Protein AF-E9JAJ7-F1 (afdb_monomer)

Organism: Solenopsis invicta (NCBI:txid13686)

Secondary structure (DSSP, 8-state):
-PPPSEEEEEE---TTS--EEEEE-GGGEEE-SSS-EEEE-PPSSPPHHHHHHHHHHHHTTPPPPTTSPEEEEEEEEEESSHHHHHHHHHHHHHSS-B-SS--HHHHHHHHHHHHHHHHHHHHTT-

Solvent-accessible surface area (backbone atoms only — not comparable to full-atom values): 7294 Å² total; per-residue (Å²): 132,84,78,54,60,31,28,30,31,33,37,72,70,46,101,80,75,57,72,47,66,49,76,42,49,61,84,37,53,44,47,69,86,75,91,43,40,26,29,48,44,84,62,80,86,74,49,74,70,53,51,53,47,50,52,49,35,62,74,68,68,52,74,61,61,83,91,35,53,76,40,53,35,44,65,42,28,55,16,77,43,70,69,55,37,54,56,34,48,61,45,42,74,81,34,90,58,40,44,97,61,87,44,74,70,55,43,54,51,49,39,52,49,50,55,49,50,40,47,49,60,54,60,74,75,10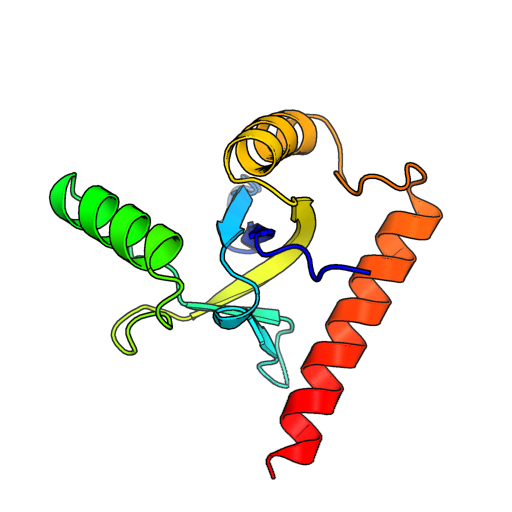6

Sequence (126 aa):
MGKAPYKLVEFAEESDGIKSIDVVPPNWIFYDGKAGLMTKFMPQPCNNKNLAYLHSLMQQKKPAPENWPNYTVEVRGEAKTYEEALKKVEILKNQKYAFSTDNETTAKAKVSALKKLYKMQRSEKK

Nearest PDB structures (foldseek):
  2e83-assembly1_B  TM=3.405E-01  e=1.297E+00  Nitratidesulfovibrio vulgaris str. 'Miyazaki F'
  1flm-assembly1_B  TM=3.381E-01  e=1.297E+00  Nitratidesulfovibrio vulgaris str. 'Miyazaki F'
  3a20-assembly1_B  TM=3.377E-01  e=2.033E+00  Nitratidesulfovibrio vulgaris str. 'Miyazaki F'
  1wlk-assembly2_D  TM=3.364E-01  e=1.906E+00  Nitratidesulfovibrio vulgaris str. 'Miyazaki F'
  1wli-assembly1_B  TM=3.045E-01  e=1.906E+00  Nitratidesulfovibrio vulgaris str. 'Miyazaki F'

Radius of gyration: 14.28 Å; Cα contacts (8 Å, |Δi|>4): 188; chains: 1; bounding box: 34×39×40 Å

pLDDT: mean 75.87, std 10.99, range [37.12, 88.12]

Foldseek 3Di:
DDDQQKFWKWFPDDPVPPIDIDIDGPLQWAAPLPLFIKGFDADPPDDPVVVVVVVVCSVVVHYHDPPGDITDIFGQEGHNDPVLNVVQSVVVVVDSHRYPPDDPVVSVVVRVVVRVVNVVVVVVVD

Mean predicted aligned error: 8.83 Å

Structure (mmCIF, N/CA/C/O backbone):
data_AF-E9JAJ7-F1
#
_entry.id   AF-E9JAJ7-F1
#
loop_
_atom_site.group_PDB
_atom_site.id
_atom_site.type_symbol
_atom_site.label_atom_id
_atom_site.label_alt_id
_atom_site.label_comp_id
_atom_site.label_asym_id
_atom_site.label_entity_id
_atom_site.label_seq_id
_atom_site.pdbx_PDB_ins_code
_atom_site.Cartn_x
_ato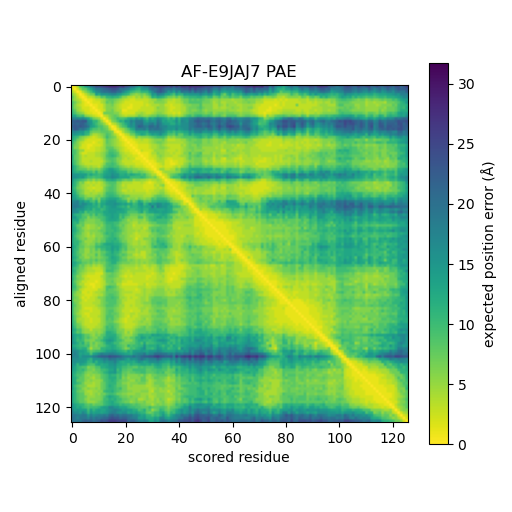m_site.Cartn_y
_atom_site.Cartn_z
_atom_site.occupancy
_atom_site.B_iso_or_equiv
_atom_site.auth_seq_id
_atom_site.auth_comp_id
_atom_site.auth_asym_id
_atom_site.auth_atom_id
_atom_site.pdbx_PDB_model_num
ATOM 1 N N . MET A 1 1 ? -17.837 -8.982 6.719 1.00 37.12 1 MET A N 1
ATOM 2 C CA . MET A 1 1 ? -17.133 -7.703 6.454 1.00 37.12 1 MET A CA 1
ATOM 3 C C . MET A 1 1 ? -16.274 -7.866 5.207 1.00 37.12 1 MET A C 1
ATOM 5 O O . MET A 1 1 ? -15.328 -8.641 5.236 1.00 37.12 1 MET A O 1
ATOM 9 N N . GLY A 1 2 ? -16.650 -7.237 4.088 1.00 47.44 2 GLY A N 1
ATOM 10 C CA . GLY A 1 2 ? -15.948 -7.403 2.808 1.00 47.44 2 GLY A CA 1
ATOM 11 C C . GLY A 1 2 ? -14.511 -6.885 2.877 1.00 47.44 2 GLY A C 1
ATOM 12 O O . GLY A 1 2 ? -14.290 -5.751 3.301 1.00 47.44 2 GLY A O 1
ATOM 13 N N . LYS A 1 3 ? -13.534 -7.716 2.491 1.00 57.53 3 LYS A N 1
ATOM 14 C CA . LYS A 1 3 ? -12.126 -7.308 2.385 1.00 57.53 3 LYS A CA 1
ATOM 15 C C . LYS A 1 3 ? -12.030 -6.143 1.394 1.00 57.53 3 LYS A C 1
ATOM 17 O O . LYS A 1 3 ? -12.501 -6.274 0.269 1.00 57.53 3 LYS A O 1
ATOM 22 N N . ALA A 1 4 ? -11.430 -5.025 1.803 1.00 67.81 4 ALA A N 1
ATOM 23 C CA . ALA A 1 4 ? -11.141 -3.907 0.908 1.00 67.81 4 ALA A CA 1
ATOM 24 C C . ALA A 1 4 ? -10.211 -4.391 -0.230 1.00 67.81 4 ALA A C 1
ATOM 26 O O . ALA A 1 4 ? -9.093 -4.828 0.071 1.00 67.81 4 ALA A O 1
ATOM 27 N N . PRO A 1 5 ? -10.654 -4.372 -1.505 1.00 78.75 5 PRO A N 1
ATOM 28 C CA . PRO A 1 5 ? -9.889 -4.903 -2.629 1.00 78.75 5 PRO A CA 1
ATOM 29 C C . PRO A 1 5 ? -8.741 -3.985 -3.065 1.00 78.75 5 PRO A C 1
ATOM 31 O O . PRO A 1 5 ? -7.928 -4.408 -3.882 1.00 78.75 5 PRO A O 1
ATOM 34 N N . TYR A 1 6 ? -8.636 -2.778 -2.499 1.00 84.00 6 TYR A N 1
ATOM 35 C CA . TYR A 1 6 ? -7.574 -1.821 -2.791 1.00 84.00 6 TYR A CA 1
ATOM 36 C C . TYR A 1 6 ? -6.858 -1.400 -1.507 1.00 84.00 6 TYR A C 1
ATOM 38 O O . TYR A 1 6 ? -7.486 -1.097 -0.485 1.00 84.00 6 TYR A O 1
ATOM 46 N N . LYS A 1 7 ? -5.529 -1.380 -1.556 1.00 86.81 7 LYS A N 1
ATOM 47 C CA . LYS A 1 7 ? -4.653 -0.931 -0.475 1.00 86.81 7 LYS A CA 1
ATOM 48 C C . LYS A 1 7 ? -3.829 0.242 -0.973 1.00 86.81 7 LYS A C 1
ATOM 50 O O . LYS A 1 7 ? -3.278 0.184 -2.064 1.00 86.81 7 LYS A O 1
ATOM 55 N N . LEU A 1 8 ? -3.771 1.294 -0.169 1.00 88.12 8 LEU A N 1
ATOM 56 C CA . LEU A 1 8 ? -2.919 2.440 -0.444 1.00 88.12 8 LEU A CA 1
ATOM 57 C C . LEU A 1 8 ? -1.568 2.170 0.187 1.00 88.12 8 LEU A C 1
ATOM 59 O O . LEU A 1 8 ? -1.494 1.939 1.399 1.00 88.12 8 LEU A O 1
ATOM 63 N N . VAL A 1 9 ? -0.534 2.162 -0.637 1.00 87.31 9 VAL A N 1
ATOM 64 C CA . VAL A 1 9 ? 0.825 1.827 -0.246 1.00 87.31 9 VAL A CA 1
ATOM 65 C C . VAL A 1 9 ? 1.745 3.005 -0.519 1.00 87.31 9 VAL A C 1
ATOM 67 O O . VAL A 1 9 ? 1.724 3.594 -1.593 1.00 87.31 9 VAL A O 1
ATOM 70 N N . GLU A 1 10 ? 2.526 3.364 0.488 1.00 85.81 10 GLU A N 1
ATOM 71 C CA . GLU A 1 10 ? 3.592 4.352 0.396 1.00 85.81 10 GLU A CA 1
ATOM 72 C C . GLU A 1 10 ? 4.898 3.622 0.106 1.00 85.81 10 GLU A C 1
ATOM 74 O O . GLU A 1 10 ? 5.271 2.709 0.843 1.00 85.81 10 GLU A O 1
ATOM 79 N N . PHE A 1 11 ? 5.566 4.006 -0.972 1.00 84.31 11 PHE A N 1
ATOM 80 C CA . PHE A 1 11 ? 6.852 3.472 -1.385 1.00 84.31 11 PHE A CA 1
ATOM 81 C C . PHE A 1 11 ? 7.953 4.123 -0.556 1.00 84.31 11 PHE A C 1
ATOM 83 O O . PHE A 1 11 ? 8.002 5.342 -0.409 1.00 84.31 11 PHE A O 1
ATOM 90 N N . ALA A 1 12 ? 8.817 3.287 0.019 1.00 73.38 12 ALA A N 1
ATOM 91 C CA . ALA A 1 12 ? 9.922 3.735 0.860 1.00 73.38 12 ALA A CA 1
ATOM 92 C C . ALA A 1 12 ? 11.116 4.273 0.046 1.00 73.38 12 ALA A C 1
ATOM 94 O O . ALA A 1 12 ? 12.028 4.854 0.629 1.00 73.38 12 ALA A O 1
ATOM 95 N N . GLU A 1 13 ? 11.122 4.077 -1.277 1.00 64.31 13 GLU A N 1
ATOM 96 C CA . GLU A 1 13 ? 12.116 4.659 -2.180 1.00 64.31 13 GLU A CA 1
ATOM 97 C C . GLU A 1 13 ? 11.724 6.096 -2.536 1.00 64.31 13 GLU A C 1
ATOM 99 O O . GLU A 1 13 ? 10.754 6.312 -3.254 1.00 64.31 13 GLU A O 1
ATOM 104 N N . GLU A 1 14 ? 12.464 7.064 -1.996 1.00 51.38 14 GLU A N 1
ATOM 105 C CA . GLU A 1 14 ? 13.362 7.914 -2.787 1.00 51.38 14 GLU A CA 1
ATOM 106 C C . GLU A 1 14 ? 14.253 8.751 -1.856 1.00 51.38 14 GLU A C 1
ATOM 108 O O . GLU A 1 14 ? 13.816 9.285 -0.832 1.00 51.38 14 GLU A O 1
ATOM 113 N N . SER A 1 15 ? 15.529 8.842 -2.229 1.00 51.06 15 SER A N 1
ATOM 114 C CA . SER A 1 15 ? 16.633 9.506 -1.524 1.00 51.06 15 SER A CA 1
ATOM 115 C C . SER A 1 15 ? 16.417 11.001 -1.230 1.00 51.06 15 SER A C 1
ATOM 117 O O . SER A 1 15 ? 17.202 11.583 -0.487 1.00 51.06 15 SER A O 1
ATOM 119 N N . ASP A 1 16 ? 15.338 11.596 -1.747 1.00 52.28 16 ASP A N 1
ATOM 120 C CA . ASP A 1 16 ? 14.982 13.014 -1.615 1.00 52.28 16 ASP A CA 1
ATOM 121 C C . ASP A 1 16 ? 13.750 13.274 -0.722 1.00 52.28 16 ASP A C 1
ATOM 123 O O . ASP A 1 16 ? 13.243 14.392 -0.643 1.00 52.28 16 ASP A O 1
ATOM 127 N N . GLY A 1 17 ? 13.234 12.254 -0.024 1.00 52.75 17 GLY A N 1
ATOM 128 C CA . GLY A 1 17 ? 12.111 12.423 0.908 1.00 52.75 17 GLY A CA 1
ATOM 129 C C . GLY A 1 17 ? 10.742 12.611 0.240 1.00 52.75 17 GLY A C 1
ATOM 130 O O . GLY A 1 17 ? 9.749 12.841 0.939 1.00 52.75 17 GLY A O 1
ATOM 131 N N . ILE A 1 18 ? 10.663 12.467 -1.087 1.00 54.97 18 ILE A N 1
ATOM 132 C CA . ILE A 1 18 ? 9.406 12.434 -1.837 1.00 54.97 18 ILE A CA 1
ATOM 133 C C . ILE A 1 18 ? 8.779 11.051 -1.654 1.00 54.97 18 ILE A C 1
ATOM 135 O O . ILE A 1 18 ? 9.198 10.056 -2.235 1.00 54.97 18 ILE A O 1
ATOM 139 N N . LYS A 1 19 ? 7.755 10.979 -0.806 1.00 68.31 19 LYS A N 1
ATOM 140 C CA . LYS A 1 19 ? 7.008 9.743 -0.562 1.00 68.31 19 LYS A CA 1
ATOM 141 C C . LYS A 1 19 ? 6.015 9.522 -1.694 1.00 68.31 19 LYS A C 1
ATOM 143 O O . LYS A 1 19 ? 5.019 10.238 -1.793 1.00 68.31 19 LYS A O 1
ATOM 148 N N . SER A 1 20 ? 6.267 8.521 -2.528 1.00 77.38 20 SER A N 1
ATOM 149 C CA . SER A 1 20 ? 5.321 8.115 -3.568 1.00 77.38 20 SER A CA 1
ATOM 150 C C . SER A 1 20 ? 4.231 7.232 -2.966 1.00 77.38 20 SER A C 1
ATOM 152 O O . SER A 1 20 ? 4.525 6.262 -2.272 1.00 77.38 20 SER A O 1
ATOM 154 N N . ILE A 1 21 ? 2.964 7.565 -3.208 1.00 83.31 21 ILE A N 1
ATOM 155 C CA . ILE A 1 21 ? 1.813 6.808 -2.704 1.00 83.31 21 ILE A CA 1
ATOM 156 C C . ILE A 1 21 ? 1.002 6.327 -3.893 1.00 83.31 21 ILE A C 1
ATOM 158 O O . ILE A 1 21 ? 0.557 7.136 -4.703 1.00 83.31 21 ILE A O 1
ATOM 162 N N . ASP A 1 22 ? 0.778 5.019 -3.958 1.00 85.19 22 ASP A N 1
ATOM 163 C CA . ASP A 1 22 ? 0.008 4.389 -5.026 1.00 85.19 22 ASP A CA 1
ATOM 164 C C . ASP A 1 22 ? -1.009 3.389 -4.463 1.00 85.19 22 ASP A C 1
ATOM 166 O O . ASP A 1 22 ? -1.045 3.077 -3.267 1.00 85.19 22 ASP A O 1
ATOM 170 N N . VAL A 1 23 ? -1.880 2.894 -5.333 1.00 85.75 23 VAL A N 1
ATOM 171 C CA . VAL A 1 23 ? -2.938 1.947 -5.007 1.00 85.75 23 VAL A CA 1
ATOM 172 C C . VAL A 1 23 ? -2.551 0.589 -5.562 1.00 85.75 23 VAL A C 1
ATOM 174 O O . VAL A 1 23 ? -2.364 0.436 -6.759 1.00 85.75 23 VAL A O 1
ATOM 177 N N . VAL A 1 24 ? -2.505 -0.437 -4.718 1.00 85.69 24 VAL A N 1
ATOM 178 C CA . VAL A 1 24 ? -2.261 -1.814 -5.160 1.00 85.69 24 VAL A CA 1
ATOM 179 C C . VAL A 1 24 ? -3.316 -2.775 -4.615 1.00 85.69 24 VAL A C 1
ATOM 181 O O . VAL A 1 24 ? -3.870 -2.566 -3.529 1.00 85.69 24 VAL A O 1
ATOM 184 N N . PRO A 1 25 ? -3.607 -3.868 -5.334 1.00 84.62 25 PRO A N 1
ATOM 185 C CA . PRO A 1 25 ? -4.379 -4.968 -4.781 1.00 84.62 25 PRO A CA 1
ATOM 186 C C . PRO A 1 25 ? -3.653 -5.597 -3.578 1.00 84.62 25 PRO A C 1
ATOM 188 O O . PRO A 1 25 ? -2.432 -5.755 -3.606 1.00 84.62 25 PRO A O 1
ATOM 191 N N . PRO A 1 26 ? -4.376 -6.063 -2.543 1.00 82.00 26 PRO A N 1
ATOM 192 C CA . PRO A 1 26 ? -3.764 -6.726 -1.389 1.00 82.00 26 PRO A CA 1
ATOM 193 C C . PRO A 1 26 ? -2.993 -7.996 -1.774 1.00 82.00 26 PRO A C 1
ATOM 195 O O . PRO A 1 26 ? -2.049 -8.365 -1.086 1.00 82.00 26 PRO A O 1
ATOM 198 N N . ASN A 1 27 ? -3.358 -8.639 -2.887 1.00 82.56 27 ASN A N 1
ATOM 199 C CA . ASN A 1 27 ? -2.691 -9.843 -3.386 1.00 82.56 27 ASN A CA 1
ATOM 200 C C . ASN A 1 27 ? -1.273 -9.581 -3.920 1.00 82.56 27 ASN A C 1
ATOM 202 O O . ASN A 1 27 ? -0.548 -10.536 -4.179 1.00 82.56 27 ASN A O 1
ATOM 206 N N . TRP A 1 28 ? -0.891 -8.321 -4.142 1.00 86.31 28 TRP A N 1
ATOM 207 C CA . TRP A 1 28 ? 0.448 -7.961 -4.620 1.00 86.31 28 TRP A CA 1
ATOM 208 C C . TRP A 1 28 ? 1.416 -7.684 -3.475 1.00 86.31 28 TRP A C 1
ATOM 210 O O . TRP A 1 28 ? 2.626 -7.708 -3.682 1.00 86.31 28 TRP A O 1
ATOM 220 N N . ILE A 1 29 ? 0.879 -7.454 -2.275 1.00 86.12 29 ILE A N 1
ATOM 221 C CA . ILE A 1 29 ? 1.648 -7.152 -1.076 1.00 86.12 29 ILE A CA 1
ATOM 222 C C . ILE A 1 29 ? 2.054 -8.463 -0.410 1.00 86.12 29 ILE A C 1
ATOM 224 O O . ILE A 1 29 ? 1.217 -9.308 -0.088 1.00 86.12 29 ILE A O 1
ATOM 228 N N . PHE A 1 30 ? 3.342 -8.609 -0.138 1.00 85.69 30 PHE A N 1
ATOM 229 C CA . PHE A 1 30 ? 3.898 -9.741 0.587 1.00 85.69 30 PHE A CA 1
ATOM 230 C C . PHE A 1 30 ? 4.944 -9.265 1.592 1.00 85.69 30 PHE A C 1
ATOM 232 O O . PHE A 1 30 ? 5.473 -8.164 1.505 1.00 85.69 30 PHE A O 1
ATOM 239 N N . TYR A 1 31 ? 5.224 -10.082 2.604 1.00 82.44 31 TYR A N 1
ATOM 240 C CA . TYR A 1 31 ? 6.232 -9.753 3.609 1.00 82.44 31 TYR A CA 1
ATOM 241 C C . TYR A 1 31 ? 7.576 -10.366 3.218 1.00 82.44 31 TYR A C 1
ATOM 243 O O . TYR A 1 31 ? 7.654 -11.583 3.056 1.00 82.44 31 TYR A O 1
ATOM 251 N N . ASP A 1 32 ? 8.641 -9.568 3.118 1.00 79.56 32 ASP A N 1
ATOM 252 C CA . ASP A 1 32 ? 9.970 -10.054 2.709 1.00 79.56 32 ASP A CA 1
ATOM 253 C C . ASP A 1 32 ? 10.795 -10.682 3.855 1.00 79.56 32 ASP A C 1
ATOM 255 O O . ASP A 1 32 ? 11.843 -11.289 3.656 1.00 79.56 32 ASP A O 1
ATOM 259 N N . GLY A 1 33 ? 10.286 -10.680 5.086 1.00 67.44 33 GLY A N 1
ATOM 260 C CA . GLY A 1 33 ? 10.976 -11.324 6.209 1.00 67.44 33 GLY A CA 1
ATOM 261 C C . GLY A 1 33 ? 11.984 -10.396 6.885 1.00 67.44 33 GLY A C 1
ATOM 262 O O . GLY A 1 33 ? 12.046 -10.390 8.113 1.00 67.44 33 GLY A O 1
ATOM 263 N N . LYS A 1 34 ? 12.700 -9.578 6.100 1.00 66.25 34 LYS A N 1
ATOM 264 C CA . LYS A 1 34 ? 13.727 -8.635 6.572 1.00 66.25 34 LYS A CA 1
ATOM 265 C C . LYS A 1 34 ? 13.268 -7.174 6.532 1.00 66.25 34 LYS A C 1
ATOM 267 O O . LYS A 1 34 ? 13.117 -6.567 7.587 1.00 66.25 34 LYS A O 1
ATOM 272 N N . ALA A 1 35 ? 13.022 -6.630 5.337 1.00 64.12 35 ALA A N 1
ATOM 273 C CA . ALA A 1 35 ? 12.799 -5.193 5.131 1.00 64.12 35 ALA A CA 1
ATOM 274 C C . ALA A 1 35 ? 11.402 -4.712 5.568 1.00 64.12 35 ALA A C 1
ATOM 276 O O . ALA A 1 35 ? 11.242 -3.601 6.069 1.00 64.12 35 ALA A O 1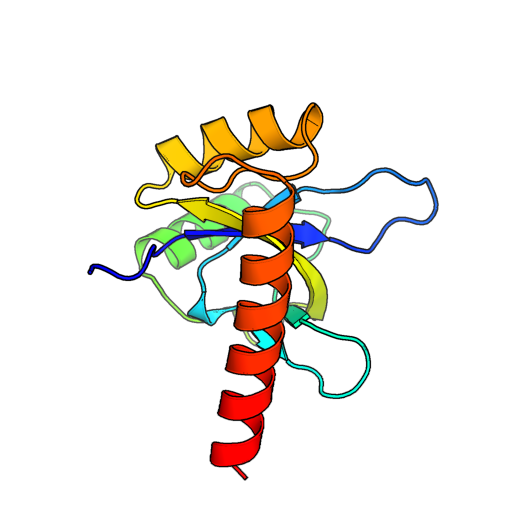
ATOM 277 N N . GLY A 1 36 ? 10.380 -5.562 5.444 1.00 80.12 36 GLY A N 1
ATOM 278 C CA . GLY A 1 36 ? 9.004 -5.201 5.771 1.00 80.12 36 GLY A CA 1
ATOM 279 C C . GLY A 1 36 ? 8.006 -5.768 4.772 1.00 80.12 36 GLY A C 1
ATOM 280 O O . GLY A 1 36 ? 8.161 -6.898 4.305 1.00 80.12 36 GLY A O 1
ATOM 281 N N . LEU A 1 37 ? 6.956 -4.991 4.496 1.00 85.19 37 LEU A N 1
ATOM 282 C CA . LEU A 1 37 ? 6.039 -5.281 3.401 1.00 85.19 37 LEU A CA 1
ATOM 283 C C . LEU A 1 37 ? 6.696 -4.832 2.098 1.00 85.19 37 LEU A C 1
ATOM 285 O O . LEU A 1 37 ? 7.296 -3.763 2.026 1.00 85.19 37 LEU A O 1
ATOM 289 N N . MET A 1 38 ? 6.585 -5.667 1.082 1.00 87.19 38 MET A N 1
ATOM 290 C CA . MET A 1 38 ? 7.020 -5.376 -0.267 1.00 87.19 38 MET A CA 1
ATOM 291 C C . MET A 1 38 ? 5.859 -5.607 -1.220 1.00 87.19 38 MET A C 1
ATOM 293 O O . MET A 1 38 ? 4.952 -6.394 -0.944 1.00 87.19 38 MET A O 1
ATOM 297 N N . THR A 1 39 ? 5.882 -4.914 -2.345 1.00 87.94 39 THR A N 1
ATOM 298 C CA . THR A 1 39 ? 4.950 -5.153 -3.440 1.00 87.94 39 THR A CA 1
ATOM 299 C C . THR A 1 39 ? 5.713 -5.153 -4.744 1.00 87.94 39 THR A C 1
ATOM 301 O O . THR A 1 39 ? 6.668 -4.397 -4.920 1.00 87.94 39 THR A O 1
ATOM 304 N N . LYS A 1 40 ? 5.271 -5.988 -5.678 1.00 86.75 40 LYS A N 1
ATOM 305 C CA . LYS A 1 40 ? 5.700 -5.857 -7.066 1.00 86.75 40 LYS A CA 1
ATOM 306 C C . LYS A 1 40 ? 4.958 -4.679 -7.666 1.00 86.75 40 LYS A C 1
ATOM 308 O O . LYS A 1 40 ? 3.727 -4.633 -7.600 1.00 86.75 40 LYS A O 1
ATOM 313 N N . PHE A 1 41 ? 5.701 -3.729 -8.209 1.00 83.00 41 PHE A N 1
ATOM 314 C CA . PHE A 1 41 ? 5.122 -2.581 -8.885 1.00 83.00 41 PHE A CA 1
ATOM 315 C C . PHE A 1 41 ? 5.828 -2.343 -10.204 1.00 83.00 41 PHE A C 1
ATOM 317 O O . PHE A 1 41 ? 6.926 -2.843 -10.444 1.00 83.00 41 PHE A O 1
ATOM 324 N N . MET A 1 42 ? 5.148 -1.636 -11.091 1.00 81.38 42 MET A N 1
ATOM 325 C CA . MET A 1 42 ? 5.642 -1.463 -12.434 1.00 81.38 42 MET A CA 1
ATOM 326 C C . MET A 1 42 ? 6.950 -0.642 -12.432 1.00 81.38 42 MET A C 1
ATOM 328 O O . MET A 1 42 ? 6.970 0.435 -11.836 1.00 81.38 42 MET A O 1
ATOM 332 N N . PRO A 1 43 ? 8.021 -1.109 -13.106 1.00 75.19 43 PRO A N 1
ATOM 333 C CA . PRO A 1 43 ? 9.267 -0.356 -13.184 1.00 75.19 43 PRO A CA 1
ATOM 334 C C . PRO A 1 43 ? 9.083 0.922 -14.008 1.00 75.19 43 PRO A C 1
ATOM 336 O O . PRO A 1 43 ? 8.457 0.899 -15.073 1.00 75.19 43 PRO A O 1
ATOM 339 N N . GLN A 1 44 ? 9.660 2.026 -13.539 1.00 67.50 44 GLN A N 1
ATOM 340 C CA . GLN A 1 44 ? 9.825 3.231 -14.353 1.00 67.50 44 GLN A CA 1
ATOM 341 C C . GLN A 1 44 ? 11.034 3.073 -15.297 1.00 67.50 44 GLN A C 1
ATOM 343 O O . GLN A 1 44 ? 11.991 2.391 -14.926 1.00 67.50 44 GLN A O 1
ATOM 348 N N . PRO A 1 45 ? 11.034 3.674 -16.504 1.00 65.69 45 PRO A N 1
ATOM 349 C CA . PRO A 1 45 ? 10.039 4.591 -17.066 1.00 65.69 45 PRO A CA 1
ATOM 350 C C . PRO A 1 45 ? 8.777 3.878 -17.568 1.00 65.69 45 PRO A C 1
ATOM 352 O O . PRO A 1 45 ? 8.820 2.880 -18.291 1.00 65.69 45 PRO A O 1
ATOM 355 N N . CYS A 1 46 ? 7.621 4.416 -17.183 1.00 62.72 46 CYS A N 1
ATOM 356 C CA . CYS A 1 46 ? 6.332 3.840 -17.522 1.00 62.72 46 CYS A CA 1
ATOM 357 C C . CYS A 1 46 ? 5.785 4.429 -18.830 1.00 62.72 46 CYS A C 1
ATOM 359 O O . CYS A 1 46 ? 5.491 5.617 -18.907 1.00 62.72 46 CYS A O 1
ATOM 361 N N . ASN A 1 47 ? 5.620 3.595 -19.861 1.00 74.06 47 ASN A N 1
ATOM 362 C CA . ASN A 1 47 ? 4.937 3.988 -21.097 1.00 74.06 47 ASN A CA 1
ATOM 363 C C . ASN A 1 47 ? 3.411 3.865 -20.945 1.00 74.06 47 ASN A C 1
ATOM 365 O O . ASN A 1 47 ? 2.930 2.967 -20.256 1.00 74.06 47 ASN A O 1
ATOM 369 N N . ASN A 1 48 ? 2.634 4.663 -21.689 1.00 75.50 48 ASN A N 1
ATOM 370 C CA . ASN A 1 48 ? 1.158 4.616 -21.680 1.00 75.50 48 ASN A CA 1
ATOM 371 C C . ASN A 1 48 ? 0.573 3.202 -21.882 1.00 75.50 48 ASN A C 1
ATOM 373 O O . ASN A 1 48 ? -0.454 2.856 -21.301 1.00 75.50 48 ASN A O 1
ATOM 377 N N . LYS A 1 49 ? 1.246 2.348 -22.669 1.00 76.94 49 LYS A N 1
ATOM 378 C CA . LYS A 1 49 ? 0.858 0.937 -22.859 1.00 76.94 49 LYS A CA 1
ATOM 379 C C . LYS A 1 49 ? 0.931 0.129 -21.563 1.00 76.94 49 LYS A C 1
ATOM 381 O O . LYS A 1 49 ? 0.082 -0.721 -21.308 1.00 76.94 49 LYS A O 1
ATOM 386 N N . ASN A 1 50 ? 1.935 0.403 -20.744 1.00 77.75 50 ASN A N 1
ATOM 387 C CA . ASN A 1 50 ? 2.151 -0.304 -19.499 1.00 77.75 50 ASN A CA 1
ATOM 388 C C . ASN A 1 50 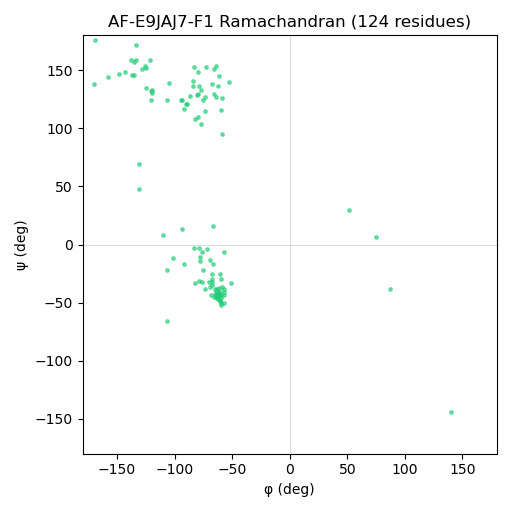? 1.206 0.206 -18.399 1.00 77.75 50 ASN A C 1
ATOM 390 O O . ASN A 1 50 ? 0.750 -0.603 -17.598 1.00 77.75 50 ASN A O 1
ATOM 394 N N . LEU A 1 51 ? 0.823 1.494 -18.415 1.00 78.06 51 LEU A N 1
ATOM 395 C CA . LEU A 1 51 ? -0.283 1.998 -17.586 1.00 78.06 51 LEU A CA 1
ATOM 396 C C . LEU A 1 51 ? -1.585 1.270 -17.917 1.00 78.06 51 LEU A C 1
ATOM 398 O O . LEU A 1 51 ? -2.236 0.739 -17.021 1.00 78.06 51 LEU A O 1
ATOM 402 N N . ALA A 1 52 ? -1.947 1.175 -19.200 1.00 81.81 52 ALA A N 1
ATOM 403 C CA . ALA A 1 52 ? -3.138 0.433 -19.614 1.00 81.81 52 ALA A CA 1
ATOM 404 C C . ALA A 1 52 ? -3.084 -1.037 -19.153 1.00 81.81 52 ALA A C 1
ATOM 406 O O . ALA A 1 52 ? -4.088 -1.593 -18.705 1.00 81.81 52 ALA A O 1
ATOM 407 N N . TYR A 1 53 ? -1.898 -1.653 -19.196 1.00 83.19 53 TYR A N 1
ATOM 408 C CA . TYR A 1 53 ? -1.679 -3.000 -18.675 1.00 83.19 53 TYR A CA 1
ATOM 409 C C . TYR A 1 53 ? -1.850 -3.080 -17.149 1.00 83.19 53 TYR A C 1
ATOM 411 O O . TYR A 1 53 ? -2.552 -3.967 -16.666 1.00 83.19 53 TYR A O 1
ATOM 419 N N . LEU A 1 54 ? -1.292 -2.131 -16.392 1.00 82.31 54 LEU A N 1
ATOM 420 C CA . LEU A 1 54 ? -1.461 -2.012 -14.941 1.00 82.31 54 LEU A CA 1
ATOM 421 C C . LEU A 1 54 ? -2.945 -1.888 -14.566 1.00 82.31 54 LEU A C 1
ATOM 423 O O . LEU A 1 54 ? -3.438 -2.664 -13.746 1.00 82.31 54 LEU A O 1
ATOM 427 N N . HIS A 1 55 ? -3.674 -0.977 -15.217 1.00 79.62 55 HIS A N 1
ATOM 428 C CA . HIS A 1 55 ? -5.112 -0.801 -15.012 1.00 79.62 55 HIS A CA 1
ATOM 429 C C . HIS A 1 55 ? -5.894 -2.081 -15.327 1.00 79.62 55 HIS A C 1
ATOM 431 O O . HIS A 1 55 ? -6.755 -2.480 -14.541 1.00 79.62 55 HIS A O 1
ATOM 437 N N . SER A 1 56 ? -5.564 -2.765 -16.426 1.00 83.38 56 SER A N 1
ATOM 438 C CA . SER A 1 56 ? -6.186 -4.044 -16.785 1.00 83.38 56 SER A CA 1
ATOM 439 C C . SER A 1 56 ? -5.929 -5.117 -15.722 1.00 83.38 56 SER A C 1
ATOM 441 O O . SER A 1 56 ? -6.860 -5.795 -15.291 1.00 83.38 56 SER A O 1
ATOM 443 N N . LEU A 1 57 ? -4.699 -5.231 -15.208 1.00 82.31 57 LEU A N 1
ATOM 444 C CA . LEU A 1 57 ? -4.368 -6.171 -14.133 1.00 82.31 57 LEU A CA 1
ATOM 445 C C . LEU A 1 57 ? -5.137 -5.872 -12.840 1.00 82.31 57 LEU A C 1
ATOM 447 O O . LEU A 1 57 ? -5.640 -6.801 -12.202 1.00 82.31 57 LEU A O 1
ATOM 451 N N . MET A 1 58 ? -5.264 -4.593 -12.472 1.00 77.75 58 MET A N 1
ATOM 452 C CA . MET A 1 58 ? -6.035 -4.155 -11.305 1.00 77.75 58 MET A CA 1
ATOM 453 C C . MET A 1 58 ? -7.524 -4.481 -11.447 1.00 77.75 58 MET A C 1
ATOM 455 O O . MET A 1 58 ? -8.129 -5.000 -10.507 1.00 77.75 58 MET A O 1
ATOM 459 N N . GLN A 1 59 ? -8.111 -4.223 -12.619 1.00 75.88 59 GLN A N 1
ATOM 460 C CA . GLN A 1 59 ? -9.508 -4.556 -12.918 1.00 75.88 59 GLN A CA 1
ATOM 461 C C . GLN A 1 59 ? -9.742 -6.072 -12.922 1.00 75.88 59 GLN A C 1
ATOM 463 O O . GLN A 1 59 ? -10.717 -6.551 -12.345 1.00 75.88 59 GLN A O 1
ATOM 468 N N . GLN A 1 60 ? -8.817 -6.838 -13.508 1.00 80.19 60 GLN A N 1
ATOM 469 C CA . GLN A 1 60 ? -8.879 -8.300 -13.571 1.00 80.19 60 GLN A CA 1
ATOM 470 C C . GLN A 1 60 ? -8.455 -8.988 -12.262 1.00 80.19 60 GLN A C 1
ATOM 472 O O . GLN A 1 60 ? -8.515 -10.214 -12.181 1.00 80.19 60 GLN A O 1
ATOM 477 N N . LYS A 1 61 ? -8.018 -8.234 -11.240 1.00 73.25 61 LYS A N 1
ATOM 478 C CA . LYS A 1 61 ? -7.496 -8.749 -9.956 1.00 73.25 61 LYS A CA 1
ATOM 479 C C . LYS A 1 61 ? -6.400 -9.809 -10.132 1.00 73.25 61 LYS A C 1
ATOM 481 O O . LYS A 1 61 ? -6.254 -10.709 -9.301 1.00 73.25 61 LYS A O 1
ATOM 486 N N . LYS A 1 62 ? -5.637 -9.714 -11.221 1.00 81.00 62 LYS A N 1
ATOM 487 C CA . LYS A 1 62 ? -4.553 -10.650 -11.526 1.00 81.00 62 LYS A CA 1
ATOM 488 C C . LYS A 1 62 ? -3.361 -10.405 -10.604 1.00 81.00 62 LYS A C 1
ATOM 490 O O . LYS A 1 62 ? -3.197 -9.282 -10.130 1.00 81.00 62 LYS A O 1
ATOM 495 N N . PRO A 1 63 ? -2.537 -11.426 -10.318 1.00 80.06 63 PRO A N 1
ATOM 496 C CA . PRO A 1 63 ? -1.296 -11.237 -9.576 1.00 80.06 63 PRO A CA 1
ATOM 497 C C . PRO A 1 63 ? -0.319 -10.346 -10.353 1.00 80.06 63 PRO A C 1
ATOM 499 O O . PRO A 1 63 ? -0.372 -10.275 -11.583 1.00 80.06 63 PRO A O 1
ATOM 502 N N . ALA A 1 64 ? 0.568 -9.671 -9.623 1.00 81.81 64 ALA A N 1
ATOM 503 C CA . ALA A 1 64 ? 1.614 -8.864 -10.229 1.00 81.81 64 ALA A CA 1
ATOM 504 C C . ALA A 1 64 ? 2.557 -9.756 -11.063 1.00 81.81 64 ALA A C 1
ATOM 506 O O . ALA A 1 64 ? 2.940 -10.831 -10.587 1.00 81.81 64 ALA A O 1
ATOM 507 N N . PRO A 1 65 ? 2.950 -9.326 -12.276 1.00 81.50 65 PRO A N 1
ATOM 508 C CA . PRO A 1 65 ? 3.939 -10.022 -13.090 1.00 81.50 65 PRO A CA 1
ATOM 509 C C . PRO A 1 65 ? 5.236 -10.283 -12.327 1.00 81.50 65 PRO A C 1
ATOM 511 O O . PRO A 1 65 ? 5.734 -9.414 -11.614 1.00 81.50 65 PRO A O 1
ATOM 514 N N . GLU A 1 66 ? 5.825 -11.465 -12.507 1.00 77.62 66 GLU A N 1
ATOM 515 C CA . GLU A 1 66 ? 7.067 -11.809 -11.808 1.00 77.62 66 GLU A CA 1
ATOM 516 C C . GLU A 1 66 ? 8.270 -10.978 -12.247 1.00 77.62 66 GLU A C 1
ATOM 518 O O . GLU A 1 66 ? 9.159 -10.750 -11.434 1.00 77.62 66 GLU A O 1
ATOM 523 N N . ASN A 1 67 ? 8.231 -10.465 -13.479 1.00 81.12 67 ASN A N 1
ATOM 524 C CA . ASN A 1 67 ? 9.247 -9.589 -14.060 1.00 81.12 67 ASN A CA 1
ATOM 525 C C . ASN A 1 67 ? 9.261 -8.170 -13.465 1.00 81.12 67 ASN A C 1
ATOM 527 O O . ASN A 1 67 ? 10.083 -7.352 -13.869 1.00 81.12 67 ASN A O 1
ATOM 531 N N . TRP A 1 68 ? 8.333 -7.835 -12.565 1.00 86.12 68 TRP A N 1
ATOM 532 C CA . TRP A 1 68 ? 8.321 -6.533 -11.905 1.00 86.12 68 TRP A CA 1
ATOM 533 C C . TRP A 1 68 ? 9.247 -6.504 -10.686 1.00 86.12 68 TRP A C 1
ATOM 535 O O . TRP A 1 68 ? 9.274 -7.476 -9.922 1.00 86.12 68 TRP A O 1
ATOM 545 N N . PRO A 1 69 ? 9.971 -5.392 -10.465 1.00 84.12 69 PRO A N 1
ATOM 546 C CA . PRO A 1 69 ? 10.799 -5.235 -9.284 1.00 84.12 69 PRO A CA 1
ATOM 547 C C . PRO A 1 69 ? 9.958 -5.169 -8.009 1.00 84.12 69 PRO A C 1
ATOM 549 O O . PRO A 1 69 ? 8.799 -4.742 -7.998 1.00 84.12 69 PRO A O 1
ATOM 552 N N . ASN A 1 70 ? 10.572 -5.628 -6.920 1.00 85.69 70 ASN A N 1
ATOM 553 C CA . ASN A 1 70 ? 9.979 -5.593 -5.594 1.00 85.69 70 ASN A CA 1
ATOM 554 C C . ASN A 1 70 ? 10.353 -4.275 -4.928 1.00 85.69 70 ASN A C 1
ATOM 556 O O . ASN A 1 70 ? 11.529 -4.017 -4.687 1.00 85.69 70 ASN A O 1
ATOM 560 N N . TYR A 1 71 ? 9.345 -3.499 -4.563 1.00 85.06 71 TYR A N 1
ATOM 561 C CA . TYR A 1 71 ? 9.516 -2.250 -3.844 1.00 85.06 71 TYR A CA 1
ATOM 562 C C . TYR A 1 71 ? 9.129 -2.424 -2.387 1.00 85.06 71 TYR A C 1
ATOM 564 O O . TYR A 1 71 ? 8.126 -3.074 -2.078 1.00 85.06 71 TYR A O 1
ATOM 572 N N . THR A 1 72 ? 9.904 -1.824 -1.487 1.00 86.38 72 THR A N 1
ATOM 573 C CA . THR A 1 72 ? 9.534 -1.763 -0.070 1.00 86.38 72 THR A CA 1
ATOM 574 C C . THR A 1 72 ? 8.415 -0.751 0.103 1.00 86.38 72 THR A C 1
ATOM 576 O O . THR A 1 72 ? 8.542 0.397 -0.321 1.00 86.38 72 THR A O 1
ATOM 579 N N . VAL A 1 73 ? 7.323 -1.178 0.732 1.00 86.81 73 VAL A N 1
ATOM 580 C CA . VAL A 1 73 ? 6.133 -0.348 0.896 1.00 86.81 73 VAL A CA 1
ATOM 581 C C . VAL A 1 73 ? 5.553 -0.415 2.302 1.00 86.81 73 VAL A C 1
ATOM 583 O O . VAL A 1 73 ? 5.700 -1.403 3.019 1.00 86.81 73 VAL A O 1
ATOM 586 N N . GLU A 1 74 ? 4.809 0.616 2.684 1.00 85.38 74 GLU A N 1
ATOM 587 C CA . GLU A 1 74 ? 3.974 0.628 3.882 1.00 85.38 74 GLU A CA 1
ATOM 588 C C . GLU A 1 74 ? 2.511 0.867 3.521 1.00 85.38 74 GLU A C 1
ATOM 590 O O . GLU A 1 74 ? 2.178 1.789 2.785 1.00 85.38 74 GLU A O 1
ATOM 595 N N . VAL A 1 75 ? 1.596 0.066 4.069 1.00 86.12 75 VAL A N 1
ATOM 596 C CA . VAL A 1 75 ? 0.162 0.300 3.856 1.00 86.12 75 VAL A CA 1
ATOM 597 C C . VAL A 1 75 ? -0.267 1.514 4.679 1.00 86.12 75 VAL A C 1
ATOM 599 O O . VAL A 1 75 ? -0.259 1.458 5.906 1.00 86.12 75 VAL A O 1
ATOM 602 N N . ARG A 1 76 ? -0.685 2.594 4.018 1.00 83.62 76 ARG A N 1
ATOM 603 C CA . ARG A 1 76 ? -1.175 3.835 4.646 1.00 83.62 76 ARG A CA 1
ATOM 604 C C . ARG A 1 76 ? -2.699 3.958 4.647 1.00 83.62 76 ARG A C 1
ATOM 606 O O . ARG A 1 76 ? -3.254 4.810 5.343 1.00 83.62 76 ARG A O 1
ATOM 613 N N . GLY A 1 77 ? -3.387 3.099 3.898 1.00 83.75 77 GLY A N 1
ATOM 614 C CA . GLY A 1 77 ? -4.841 3.116 3.809 1.00 83.75 77 GLY A CA 1
ATOM 615 C C . GLY A 1 77 ? -5.429 1.897 3.106 1.00 83.75 77 GLY A C 1
ATOM 616 O O . GLY A 1 77 ? -4.731 1.024 2.589 1.00 83.75 77 GLY A O 1
ATOM 617 N N . GLU A 1 78 ? -6.755 1.843 3.079 1.00 85.19 78 GLU A N 1
ATOM 618 C CA . GLU A 1 78 ? -7.519 0.837 2.343 1.00 85.19 78 GLU A CA 1
ATOM 619 C C . GLU A 1 78 ? -8.777 1.460 1.746 1.00 85.19 78 GLU A C 1
ATOM 621 O O . GLU A 1 78 ? -9.354 2.375 2.337 1.00 85.19 78 GLU A O 1
ATOM 626 N N . ALA A 1 79 ? -9.213 0.960 0.596 1.00 83.44 79 ALA A N 1
ATOM 627 C CA . ALA A 1 79 ? -10.379 1.467 -0.113 1.00 83.44 79 ALA A CA 1
ATOM 628 C C . ALA A 1 79 ? -11.239 0.321 -0.650 1.00 83.44 79 ALA A C 1
ATOM 630 O O . ALA A 1 79 ? -10.730 -0.746 -1.016 1.00 83.44 79 ALA A O 1
ATOM 631 N N . LYS A 1 80 ? -12.560 0.533 -0.671 1.00 81.69 80 LYS A N 1
ATOM 632 C CA . LYS A 1 80 ? -13.501 -0.450 -1.222 1.00 81.69 80 LYS A CA 1
ATOM 633 C C . LYS A 1 80 ? -13.595 -0.333 -2.741 1.00 81.69 80 LYS A C 1
ATOM 635 O O . LYS A 1 80 ? -13.731 -1.350 -3.415 1.00 81.69 80 LYS A O 1
ATOM 640 N 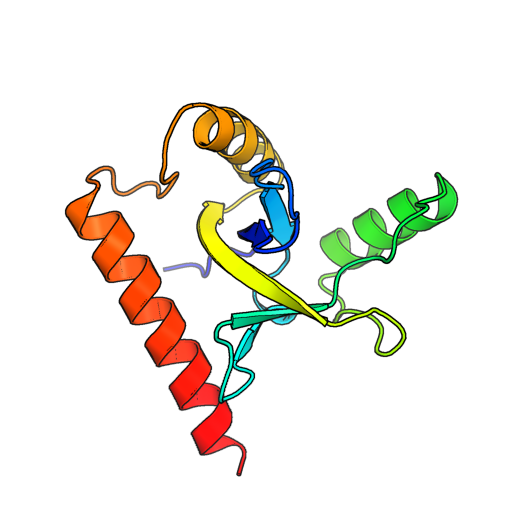N . THR A 1 81 ? -13.462 0.883 -3.260 1.00 81.31 81 THR A N 1
ATOM 641 C CA . THR A 1 81 ? -13.492 1.206 -4.689 1.00 81.31 81 THR A CA 1
ATOM 642 C C . THR A 1 81 ? -12.202 1.894 -5.138 1.00 81.31 81 THR A C 1
ATOM 644 O O . THR A 1 81 ? -11.469 2.456 -4.322 1.00 81.31 81 THR A O 1
ATOM 647 N N . TYR A 1 82 ? -11.914 1.844 -6.441 1.00 79.12 82 TYR A N 1
ATOM 648 C CA . TYR A 1 82 ? -10.755 2.532 -7.015 1.00 79.12 82 TYR A CA 1
ATOM 649 C C . TYR A 1 82 ? -10.883 4.059 -6.887 1.00 79.12 82 TYR A C 1
ATOM 651 O O . TYR A 1 82 ? -9.919 4.722 -6.526 1.00 79.12 82 TYR A O 1
ATOM 659 N N . GLU A 1 83 ? -12.088 4.610 -7.065 1.00 81.06 83 GLU A N 1
ATOM 660 C CA . GLU A 1 83 ? -12.357 6.042 -6.861 1.00 81.06 83 GLU A CA 1
ATOM 661 C C . GLU A 1 83 ? -12.104 6.490 -5.416 1.00 81.06 83 GLU A C 1
ATOM 663 O O . GLU A 1 83 ? -11.476 7.524 -5.188 1.00 81.06 83 GLU A O 1
ATOM 668 N N . GLU A 1 84 ? -12.536 5.705 -4.420 1.00 82.94 84 GLU A N 1
ATOM 669 C CA . GLU A 1 84 ? -12.174 5.969 -3.022 1.00 82.94 84 GLU A CA 1
ATOM 670 C C . GLU A 1 84 ? -10.664 5.903 -2.809 1.00 82.94 84 GLU A C 1
ATOM 672 O O . GLU A 1 84 ? -10.127 6.676 -2.019 1.00 82.94 84 GLU A O 1
ATOM 677 N N . ALA A 1 85 ? -9.975 4.979 -3.483 1.00 83.31 85 ALA A N 1
ATOM 678 C CA . ALA A 1 85 ? -8.532 4.860 -3.374 1.00 83.31 85 ALA A C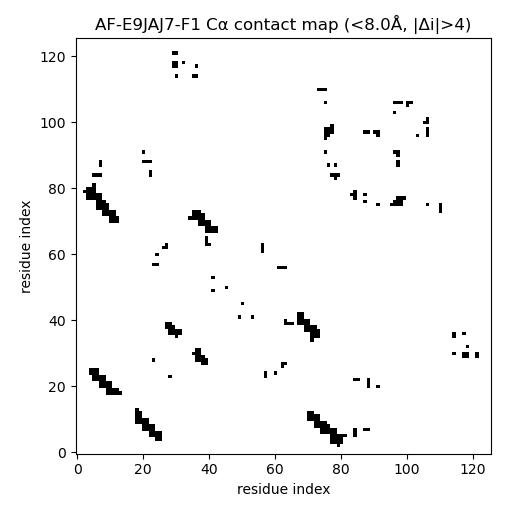A 1
ATOM 679 C C . ALA A 1 85 ? -7.844 6.125 -3.899 1.00 83.31 85 ALA A C 1
ATOM 681 O O . ALA A 1 85 ? -7.009 6.678 -3.196 1.00 83.31 85 ALA A O 1
ATOM 682 N N . LEU A 1 86 ? -8.255 6.641 -5.059 1.00 81.94 86 LEU A N 1
ATOM 683 C CA . LEU A 1 86 ? -7.711 7.880 -5.621 1.00 81.94 86 LEU A CA 1
ATOM 684 C C . LEU A 1 86 ? -7.928 9.082 -4.693 1.00 81.94 86 LEU A C 1
ATOM 686 O O . LEU A 1 86 ? -6.965 9.766 -4.352 1.00 81.94 86 LEU A O 1
ATOM 690 N N . LYS A 1 87 ? -9.152 9.273 -4.184 1.00 83.62 87 LYS A N 1
ATOM 691 C CA . LYS A 1 87 ? -9.441 10.338 -3.204 1.00 83.62 87 LYS A CA 1
ATOM 692 C C . LYS A 1 87 ? -8.559 10.219 -1.963 1.00 83.62 87 LYS A C 1
ATOM 694 O O . LYS A 1 87 ? -8.053 11.207 -1.441 1.00 83.62 87 LYS A O 1
ATOM 699 N N . LYS A 1 88 ? -8.348 8.993 -1.481 1.00 84.69 88 LYS A N 1
ATOM 700 C CA . LYS A 1 88 ? -7.490 8.729 -0.324 1.00 84.69 88 LYS A CA 1
ATOM 701 C C . LYS A 1 88 ? -6.009 8.953 -0.615 1.00 84.69 88 LYS A C 1
ATOM 703 O O . LYS A 1 88 ? -5.308 9.373 0.296 1.00 84.69 88 LYS A O 1
ATOM 708 N N . VAL A 1 89 ? -5.531 8.721 -1.839 1.00 83.50 89 VAL A N 1
ATOM 709 C CA . VAL A 1 89 ? -4.159 9.081 -2.239 1.00 83.50 89 VAL A CA 1
ATOM 710 C C . VAL A 1 89 ? -3.970 10.593 -2.132 1.00 83.50 89 VAL A C 1
ATOM 712 O O . VAL A 1 89 ? -2.971 11.038 -1.577 1.00 83.50 89 VAL A O 1
ATOM 715 N N . GLU A 1 90 ? -4.941 11.391 -2.582 1.00 81.12 90 GLU A N 1
ATOM 716 C CA . GLU A 1 90 ? -4.889 12.853 -2.439 1.00 81.12 90 GLU A CA 1
ATOM 717 C C . GLU A 1 90 ? -4.915 13.303 -0.974 1.00 81.12 90 GLU A C 1
ATOM 719 O O . GLU A 1 90 ? -4.152 14.187 -0.585 1.00 81.12 90 GLU A O 1
ATOM 724 N N . ILE A 1 91 ? -5.729 12.653 -0.136 1.00 82.06 91 ILE A N 1
ATOM 725 C CA . ILE A 1 91 ? -5.733 12.888 1.315 1.00 82.06 91 ILE A CA 1
ATOM 726 C C . ILE A 1 91 ? -4.365 12.550 1.913 1.00 82.06 91 ILE A C 1
ATOM 728 O O . ILE A 1 91 ? -3.844 13.330 2.705 1.00 82.06 91 ILE A O 1
ATOM 732 N N . LEU A 1 92 ? -3.747 11.439 1.503 1.00 78.44 92 LEU A N 1
ATOM 733 C CA . LEU A 1 92 ? -2.442 11.005 2.003 1.00 78.44 92 LEU A CA 1
ATOM 734 C C . LEU A 1 92 ? -1.278 11.927 1.606 1.00 78.44 92 LEU A C 1
ATOM 736 O O . LEU A 1 92 ? -0.223 11.875 2.232 1.00 78.44 92 LEU A O 1
ATOM 740 N N . LYS A 1 93 ? -1.458 12.804 0.610 1.00 73.25 93 LYS A N 1
ATOM 741 C CA . LYS A 1 93 ? -0.484 13.875 0.333 1.00 73.25 93 LYS A CA 1
ATOM 742 C C . LYS A 1 93 ? -0.439 14.912 1.459 1.00 73.25 93 LYS A C 1
ATOM 744 O O . LYS A 1 93 ? 0.607 15.502 1.695 1.00 73.25 93 LYS A O 1
ATOM 749 N N . ASN A 1 94 ? -1.562 15.120 2.150 1.00 73.06 94 ASN A N 1
ATOM 750 C CA . ASN A 1 94 ? -1.701 16.093 3.239 1.00 73.06 94 ASN A CA 1
ATOM 751 C C . ASN A 1 94 ? -1.770 15.440 4.634 1.00 73.06 94 ASN A C 1
ATOM 753 O O . ASN A 1 94 ? -1.497 16.094 5.637 1.00 73.06 94 ASN A O 1
ATOM 757 N N . GLN A 1 95 ? -2.141 14.160 4.721 1.00 72.69 95 GLN A N 1
ATOM 758 C CA . GLN A 1 95 ? -2.321 13.406 5.962 1.00 72.69 95 GLN A CA 1
ATOM 759 C C . GLN A 1 95 ? -1.473 12.136 5.979 1.00 72.69 95 GLN A C 1
ATOM 761 O O . GLN A 1 95 ? -1.223 11.507 4.962 1.00 72.69 95 GLN A O 1
ATOM 766 N N . LYS A 1 96 ? -1.082 11.682 7.171 1.00 70.25 96 LYS A N 1
ATOM 767 C CA . LYS A 1 96 ? -0.218 10.502 7.315 1.00 70.25 96 LYS A CA 1
ATOM 768 C C . LYS A 1 96 ? -0.938 9.164 7.085 1.00 70.25 96 LYS A C 1
ATOM 770 O O . LYS A 1 96 ? -0.277 8.165 6.813 1.00 70.25 96 LYS A O 1
ATOM 775 N N . TYR A 1 97 ? -2.266 9.117 7.225 1.00 71.94 97 TYR A N 1
ATOM 776 C CA . TYR A 1 97 ? -3.069 7.896 7.099 1.00 71.94 97 TYR A CA 1
ATOM 777 C C . TYR A 1 97 ? -4.463 8.200 6.538 1.00 71.94 97 TYR A C 1
ATOM 779 O O . TYR A 1 97 ? -5.034 9.229 6.867 1.00 71.94 97 TYR A O 1
ATOM 787 N N . ALA A 1 98 ? -5.034 7.276 5.757 1.00 71.94 98 ALA A N 1
ATOM 788 C CA . ALA A 1 98 ? -6.365 7.421 5.146 1.00 71.94 98 ALA A CA 1
ATOM 789 C C . ALA A 1 98 ? -7.245 6.178 5.377 1.00 71.94 98 ALA A C 1
ATOM 791 O O . ALA A 1 98 ? -7.852 5.59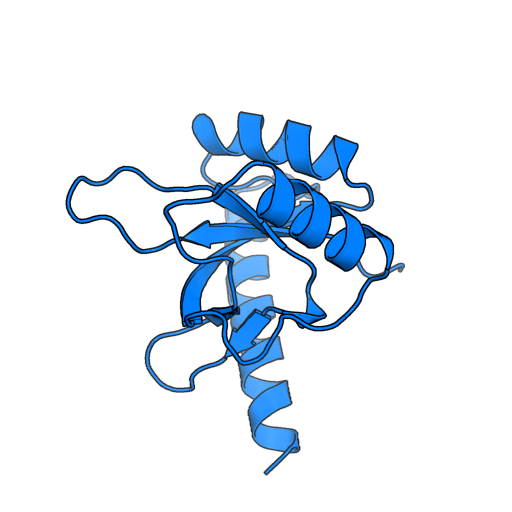9 4.463 1.00 71.94 98 ALA A O 1
ATOM 792 N N . PHE A 1 99 ? -7.295 5.702 6.621 1.00 67.75 99 PHE A N 1
ATOM 793 C CA . PHE A 1 99 ? -8.200 4.620 7.010 1.00 67.75 99 PHE A CA 1
ATOM 794 C C . PHE A 1 99 ? -9.580 5.191 7.333 1.00 67.75 99 PHE A C 1
ATOM 796 O O . PHE A 1 99 ? -9.663 6.144 8.087 1.00 67.75 99 PHE A O 1
ATOM 803 N N . SER A 1 100 ? -10.660 4.553 6.862 1.00 58.44 100 SER A N 1
ATOM 804 C CA . SER A 1 100 ? -12.056 4.979 7.124 1.00 58.44 100 SER A CA 1
ATOM 805 C C . SER A 1 100 ? -12.500 4.851 8.597 1.00 58.44 100 SER A C 1
ATOM 807 O O . SER A 1 100 ? -13.686 4.757 8.883 1.00 58.44 100 SER A O 1
ATOM 809 N N . THR A 1 101 ? -11.565 4.703 9.532 1.00 57.16 101 THR A N 1
ATOM 810 C CA . THR A 1 101 ? -11.811 4.574 10.974 1.00 57.16 101 THR A CA 1
ATOM 811 C C . THR A 1 101 ? -10.874 5.574 11.640 1.00 57.16 101 THR A C 1
ATOM 813 O O . THR A 1 101 ? -9.832 5.204 12.185 1.00 57.16 101 THR A O 1
ATOM 816 N N . ASP A 1 102 ? -11.198 6.846 11.423 1.00 51.72 102 ASP A N 1
ATOM 817 C CA . ASP A 1 102 ? -10.385 8.029 11.690 1.00 51.72 102 ASP A CA 1
ATOM 818 C C . ASP A 1 102 ? -9.989 8.165 13.164 1.00 51.72 102 ASP A C 1
ATOM 820 O O . ASP A 1 102 ? -10.724 8.693 13.992 1.00 51.72 102 ASP A O 1
ATOM 824 N N . ASN A 1 103 ? -8.794 7.668 13.478 1.00 61.59 103 ASN A N 1
ATOM 825 C CA . ASN A 1 103 ? -7.892 8.218 14.484 1.00 61.59 103 ASN A CA 1
ATOM 826 C C . ASN A 1 103 ? -6.463 7.735 14.148 1.00 61.59 103 ASN A C 1
ATOM 828 O O . ASN A 1 103 ? -6.263 6.613 13.671 1.00 61.59 103 ASN A O 1
ATOM 832 N N . GLU A 1 104 ? -5.444 8.563 14.380 1.00 66.19 104 GLU A N 1
ATOM 833 C CA . GLU A 1 104 ? -4.043 8.215 14.099 1.00 66.19 104 GLU A CA 1
ATOM 834 C C . GLU A 1 104 ? -3.611 6.956 14.874 1.00 66.19 104 GLU A C 1
ATOM 836 O O . GLU A 1 104 ? -2.901 6.086 14.357 1.00 66.19 104 GLU A O 1
ATOM 841 N N . THR A 1 105 ? -4.107 6.805 16.104 1.00 68.56 105 THR A N 1
ATOM 842 C CA . THR A 1 105 ? -3.830 5.646 16.959 1.00 68.56 105 THR A CA 1
ATOM 843 C C . THR A 1 105 ? -4.379 4.346 16.361 1.00 68.56 105 THR A C 1
ATOM 845 O O . THR A 1 105 ? -3.664 3.341 16.298 1.00 68.56 105 THR A O 1
ATOM 848 N N . THR A 1 106 ? -5.619 4.353 15.860 1.00 73.56 106 THR A N 1
ATOM 849 C CA . THR A 1 106 ? -6.230 3.191 15.193 1.00 73.56 106 THR A CA 1
ATOM 850 C C . THR A 1 106 ? -5.574 2.908 13.850 1.00 73.56 106 THR A C 1
ATOM 852 O O . THR A 1 106 ? -5.377 1.740 13.512 1.00 73.56 106 THR A O 1
ATOM 855 N N . ALA A 1 107 ? -5.170 3.938 13.104 1.00 73.00 107 ALA A N 1
ATOM 856 C CA . ALA A 1 107 ? -4.418 3.778 11.866 1.00 73.00 107 ALA A CA 1
ATOM 857 C C . ALA A 1 107 ? -3.095 3.039 12.107 1.00 73.00 107 ALA A C 1
ATOM 859 O O . ALA A 1 107 ? -2.842 2.002 11.494 1.00 73.00 107 ALA A O 1
ATOM 860 N N . LYS A 1 108 ? -2.287 3.497 13.071 1.00 74.7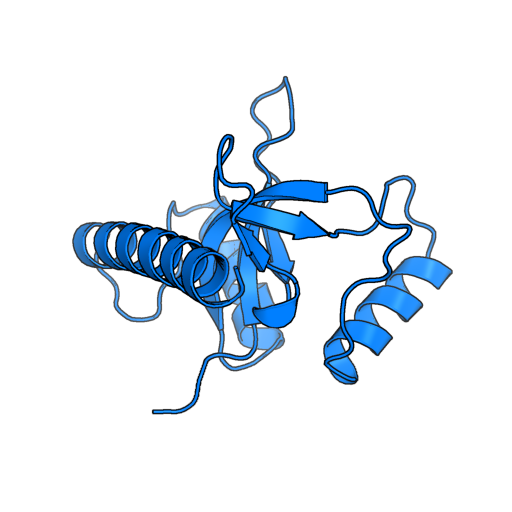5 108 LYS A N 1
ATOM 861 C CA . LYS A 1 108 ? -1.011 2.855 13.420 1.00 74.75 108 LYS A CA 1
ATOM 862 C C . LYS A 1 108 ? -1.204 1.409 13.886 1.00 74.75 108 LYS A C 1
ATOM 864 O O . LYS A 1 108 ? -0.448 0.520 13.483 1.00 74.75 108 LYS A O 1
ATOM 869 N N . ALA A 1 109 ? -2.239 1.153 14.689 1.00 79.06 109 ALA A N 1
ATOM 870 C CA . ALA A 1 109 ? -2.599 -0.197 15.111 1.00 79.06 109 ALA A CA 1
ATOM 871 C C . ALA A 1 109 ? -2.975 -1.093 13.917 1.00 79.06 109 ALA A C 1
ATOM 873 O O . ALA A 1 109 ? -2.502 -2.228 13.843 1.00 79.06 109 ALA A O 1
ATOM 874 N N . LYS A 1 110 ? -3.742 -0.581 12.943 1.00 79.50 110 LYS A N 1
ATOM 875 C CA . LYS A 1 110 ? -4.087 -1.305 11.709 1.00 79.50 110 LYS A CA 1
ATOM 876 C C . LYS A 1 110 ? -2.863 -1.624 10.861 1.00 79.50 110 LYS A C 1
ATOM 878 O O . LYS A 1 110 ? -2.740 -2.758 10.408 1.00 79.50 110 LYS A O 1
ATOM 883 N N . VAL A 1 111 ? -1.945 -0.675 10.671 1.00 80.19 111 VAL A N 1
ATOM 884 C CA . VAL A 1 111 ? -0.698 -0.922 9.925 1.00 80.19 111 VAL A CA 1
ATOM 885 C C . VAL A 1 111 ? 0.116 -2.028 10.595 1.00 80.19 111 VAL A C 1
ATOM 887 O O . VAL A 1 111 ? 0.542 -2.975 9.934 1.00 80.19 111 VAL A O 1
ATOM 890 N N . SER A 1 112 ? 0.268 -1.962 11.920 1.00 79.56 112 SER A N 1
ATOM 891 C CA . SER A 1 112 ? 0.963 -2.992 12.699 1.00 79.56 112 SER A CA 1
ATOM 892 C C . SER A 1 112 ? 0.276 -4.360 12.594 1.00 79.56 112 SER A C 1
ATOM 894 O O . SER A 1 112 ? 0.939 -5.371 12.348 1.00 79.56 112 SER A O 1
ATOM 896 N N . ALA A 1 113 ? -1.055 -4.403 12.706 1.00 82.25 113 ALA A N 1
ATOM 897 C CA . ALA A 1 113 ? -1.840 -5.625 12.558 1.00 82.25 113 ALA A CA 1
ATOM 898 C C . ALA A 1 113 ? -1.721 -6.222 11.148 1.00 82.25 113 ALA A C 1
ATOM 900 O O . ALA A 1 113 ? -1.512 -7.425 11.018 1.00 82.25 113 ALA A O 1
ATOM 901 N N . LEU A 1 114 ? -1.773 -5.399 10.095 1.00 80.31 114 LEU A N 1
ATOM 902 C CA . LEU A 1 114 ? -1.565 -5.837 8.712 1.00 80.31 114 LEU A CA 1
ATOM 903 C C .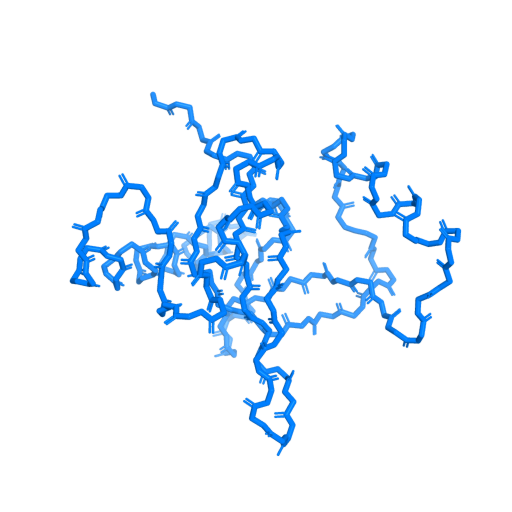 LEU A 1 114 ? -0.157 -6.398 8.520 1.00 80.31 114 LEU A C 1
ATOM 905 O O . LEU A 1 114 ? -0.005 -7.492 7.985 1.00 80.31 114 LEU A O 1
ATOM 909 N N . LYS A 1 115 ? 0.874 -5.701 9.008 1.00 80.50 115 LYS A N 1
ATOM 910 C CA . LYS A 1 115 ? 2.262 -6.177 8.934 1.00 80.50 115 LYS A CA 1
ATOM 911 C C . LYS A 1 115 ? 2.417 -7.541 9.612 1.00 80.50 115 LYS A C 1
ATOM 913 O O . LYS A 1 115 ? 3.031 -8.437 9.039 1.00 80.50 115 LYS A O 1
ATOM 918 N N . LYS A 1 116 ? 1.813 -7.727 10.793 1.00 81.31 116 LYS A N 1
ATOM 919 C CA . LYS A 1 116 ? 1.768 -9.026 11.484 1.00 81.31 116 LYS A CA 1
ATOM 920 C C . LYS A 1 116 ? 1.010 -10.082 10.678 1.00 81.31 116 LYS A C 1
ATOM 922 O O . LYS A 1 116 ? 1.515 -11.190 10.544 1.00 81.31 116 LYS A O 1
ATOM 927 N N . LEU A 1 117 ? -0.141 -9.739 10.100 1.00 82.38 117 LEU A N 1
ATOM 928 C CA . LEU A 1 117 ? -0.955 -10.648 9.289 1.00 82.38 117 LEU A CA 1
ATOM 929 C C . LEU A 1 117 ? -0.188 -11.166 8.064 1.00 82.38 117 LEU A C 1
ATOM 931 O O . LEU A 1 117 ? -0.162 -12.368 7.818 1.00 82.38 117 LEU A O 1
ATOM 935 N N . TYR A 1 118 ? 0.463 -10.282 7.305 1.00 79.38 118 TYR A N 1
ATOM 936 C CA . TYR A 1 118 ? 1.272 -10.684 6.148 1.00 79.38 118 TYR A CA 1
ATOM 937 C C . TYR A 1 118 ? 2.522 -11.470 6.561 1.00 79.38 118 TYR A C 1
ATOM 939 O O . TYR A 1 118 ? 2.912 -12.408 5.868 1.00 79.38 118 TYR A O 1
ATOM 947 N N . LYS A 1 119 ? 3.132 -11.134 7.707 1.00 78.62 119 LYS A N 1
ATOM 948 C CA . LYS A 1 119 ? 4.234 -11.917 8.278 1.00 78.62 119 LYS A CA 1
ATOM 949 C C . LYS A 1 119 ? 3.787 -13.342 8.627 1.00 78.62 119 LYS A C 1
ATOM 951 O O . LYS A 1 119 ? 4.505 -14.281 8.312 1.00 78.62 119 LYS A O 1
ATOM 956 N N . MET A 1 120 ? 2.610 -13.501 9.233 1.00 77.62 120 MET A N 1
ATOM 957 C CA . MET A 1 120 ? 2.063 -14.801 9.640 1.00 77.62 120 MET A CA 1
ATOM 958 C C . MET A 1 120 ? 1.681 -15.664 8.428 1.00 77.62 120 MET A C 1
ATOM 960 O O . MET A 1 120 ? 2.097 -16.815 8.356 1.00 77.62 120 MET A O 1
ATOM 964 N N . GLN A 1 121 ? 1.043 -15.070 7.410 1.00 70.81 121 GLN A N 1
ATOM 965 C CA . GLN A 1 121 ? 0.710 -15.754 6.150 1.00 70.81 121 GLN A CA 1
ATOM 966 C C . GLN A 1 121 ? 1.934 -16.301 5.398 1.00 70.81 121 GLN A C 1
ATOM 968 O O . GLN A 1 121 ? 1.817 -17.288 4.676 1.00 70.81 121 GLN A O 1
ATOM 973 N N . ARG A 1 122 ? 3.112 -15.674 5.534 1.00 68.19 122 ARG A N 1
ATOM 974 C CA . ARG A 1 122 ? 4.358 -16.218 4.970 1.00 68.19 122 ARG A CA 1
ATOM 975 C C . ARG A 1 122 ? 4.867 -17.423 5.763 1.00 68.19 122 ARG A C 1
ATOM 977 O O . ARG A 1 122 ? 5.389 -18.351 5.156 1.00 68.19 122 ARG A O 1
ATOM 984 N N . SER A 1 123 ? 4.741 -17.399 7.089 1.00 59.47 123 SER A N 1
ATOM 985 C CA . SER A 1 123 ? 5.192 -18.489 7.962 1.00 59.47 123 SER A CA 1
ATOM 986 C C . SER A 1 123 ? 4.373 -19.769 7.783 1.00 59.47 123 SER A C 1
ATOM 988 O O . SER A 1 123 ? 4.931 -20.846 7.916 1.00 59.47 123 SER A O 1
ATOM 990 N N . GLU A 1 124 ? 3.083 -19.656 7.456 1.00 53.91 124 GLU A N 1
ATOM 991 C CA . GLU A 1 124 ? 2.189 -20.808 7.237 1.00 53.91 124 GLU A CA 1
ATOM 992 C C . GLU A 1 124 ? 2.362 -21.484 5.868 1.00 53.91 124 GLU A C 1
ATOM 994 O O . GLU A 1 124 ? 1.881 -22.593 5.665 1.00 53.91 124 GLU A O 1
ATOM 999 N N . LYS A 1 125 ? 3.049 -20.839 4.917 1.00 47.94 125 LYS A N 1
ATOM 1000 C CA . LYS A 1 125 ? 3.366 -21.427 3.602 1.00 47.94 125 LYS A CA 1
ATOM 1001 C C . LYS A 1 125 ? 4.737 -22.115 3.556 1.00 47.94 125 LYS A C 1
ATOM 1003 O O . LYS A 1 125 ? 5.244 -22.346 2.459 1.00 47.94 125 LYS A O 1
ATOM 1008 N N . LYS A 1 126 ? 5.362 -22.358 4.710 1.00 40.66 126 LYS A N 1
ATOM 1009 C CA . LYS A 1 126 ? 6.706 -22.931 4.810 1.00 40.66 126 LYS A CA 1
ATOM 1010 C C . LYS A 1 126 ? 6.673 -24.390 5.236 1.00 40.66 126 LYS A C 1
ATOM 1012 O O . LYS A 1 126 ? 5.821 -24.719 6.086 1.00 40.66 126 LYS A O 1
#